Protein AF-A0A7Y8GA80-F1 (afdb_monomer)

Structure (mmCIF, N/CA/C/O backbone):
data_AF-A0A7Y8GA80-F1
#
_entry.id   AF-A0A7Y8GA80-F1
#
loop_
_atom_site.group_PDB
_atom_site.id
_atom_site.type_symbol
_atom_site.label_atom_id
_atom_site.label_alt_id
_atom_site.label_comp_id
_atom_site.label_asym_id
_atom_site.label_entity_id
_atom_site.label_seq_id
_atom_site.pdbx_PDB_ins_code
_atom_site.Cartn_x
_atom_site.Cartn_y
_atom_site.Cartn_z
_atom_site.occupancy
_atom_site.B_iso_or_equiv
_atom_site.auth_seq_id
_atom_site.auth_comp_id
_atom_site.auth_asym_id
_atom_site.auth_atom_id
_atom_site.pdbx_PDB_model_num
ATOM 1 N N . MET A 1 1 ? -27.328 2.589 21.529 1.00 44.88 1 MET A N 1
ATOM 2 C CA . MET A 1 1 ? -26.192 1.992 20.798 1.00 44.88 1 MET A CA 1
ATOM 3 C C . MET A 1 1 ? -25.676 3.041 19.822 1.00 44.88 1 MET A C 1
ATOM 5 O O . MET A 1 1 ? -25.981 2.975 18.642 1.00 44.88 1 MET A O 1
ATOM 9 N N . SER A 1 2 ? -25.034 4.096 20.326 1.00 49.91 2 SER A N 1
ATOM 10 C CA . SER A 1 2 ? -24.446 5.107 19.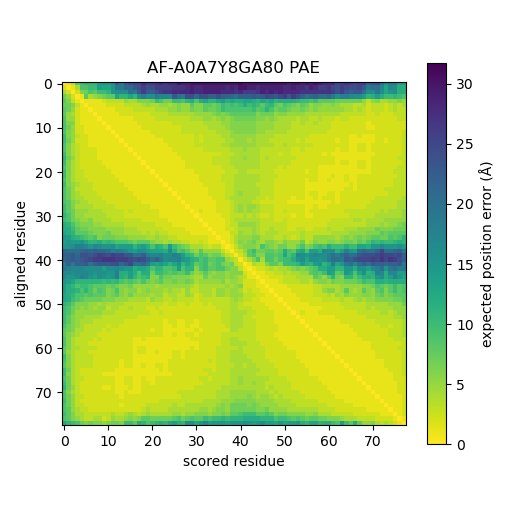446 1.00 49.91 2 SER A CA 1
ATOM 11 C C . SER A 1 2 ? -23.082 4.564 19.054 1.00 49.91 2 SER A C 1
ATOM 13 O O . SER A 1 2 ? -22.244 4.415 19.938 1.00 49.91 2 SER A O 1
ATOM 15 N N . ASP A 1 3 ? -22.862 4.219 17.783 1.00 65.00 3 ASP A N 1
ATOM 16 C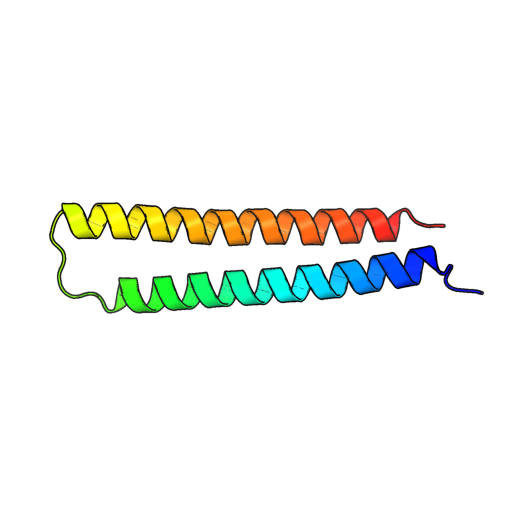 CA . ASP A 1 3 ? -21.488 4.120 17.287 1.00 65.00 3 ASP A CA 1
ATOM 17 C C . ASP A 1 3 ? -20.842 5.473 17.603 1.00 65.00 3 ASP A C 1
ATOM 19 O O . ASP A 1 3 ? -21.286 6.504 17.090 1.00 65.00 3 ASP A O 1
ATOM 23 N N . SER A 1 4 ? -19.900 5.488 18.551 1.00 78.62 4 SER A N 1
ATOM 24 C CA . SER A 1 4 ? -19.221 6.711 18.982 1.00 78.62 4 SER A CA 1
ATOM 25 C C . SER A 1 4 ? -18.673 7.430 17.748 1.00 78.62 4 SER A C 1
ATOM 27 O O . SER A 1 4 ? -18.194 6.775 16.817 1.00 78.62 4 SER A O 1
ATOM 29 N N . ALA A 1 5 ? -18.732 8.764 17.716 1.00 85.75 5 ALA A N 1
ATOM 30 C CA . ALA A 1 5 ? -18.179 9.554 16.612 1.00 85.75 5 ALA A CA 1
ATOM 31 C C . ALA A 1 5 ? -16.721 9.152 16.301 1.00 85.75 5 ALA A C 1
ATOM 33 O O . ALA A 1 5 ? -16.308 9.118 15.144 1.00 85.75 5 ALA A O 1
ATOM 34 N N . GLU A 1 6 ? -15.975 8.732 17.325 1.00 85.44 6 GLU A N 1
ATOM 35 C CA . GLU A 1 6 ? -14.621 8.182 17.218 1.00 85.44 6 GLU A CA 1
ATOM 36 C C . GLU A 1 6 ? -14.549 6.918 16.351 1.00 85.44 6 GLU A C 1
ATOM 38 O O . GLU A 1 6 ? -13.657 6.783 15.513 1.00 85.44 6 GLU A O 1
ATOM 43 N N . LYS A 1 7 ? -15.514 6.006 16.491 1.00 87.81 7 LYS A N 1
ATOM 44 C CA . LYS A 1 7 ? -15.584 4.775 15.698 1.00 87.81 7 LYS A CA 1
ATOM 45 C C . LYS A 1 7 ? -15.928 5.070 14.242 1.00 87.81 7 LYS A C 1
ATOM 47 O O . LYS A 1 7 ? -15.346 4.461 13.348 1.00 87.81 7 LYS A O 1
ATOM 52 N N . GLN A 1 8 ? -16.807 6.039 13.989 1.00 90.69 8 GLN A N 1
ATOM 53 C CA . GLN A 1 8 ? -17.128 6.477 12.626 1.00 90.69 8 GLN A CA 1
ATOM 54 C C . GLN A 1 8 ? -15.905 7.090 11.930 1.00 90.69 8 GLN A C 1
ATOM 56 O O . GLN A 1 8 ? -15.600 6.727 10.794 1.00 90.69 8 GLN A O 1
ATOM 61 N N . VAL A 1 9 ? -15.155 7.947 12.630 1.00 92.88 9 VAL A N 1
ATOM 62 C CA . VAL A 1 9 ? -13.894 8.519 12.129 1.00 92.88 9 VAL A CA 1
ATOM 63 C C . VAL A 1 9 ? -12.855 7.424 11.876 1.00 92.88 9 VAL A C 1
ATOM 65 O O . VAL A 1 9 ? -12.200 7.417 10.834 1.00 92.88 9 VAL A O 1
ATOM 68 N N . ALA A 1 10 ? -12.728 6.455 12.784 1.00 92.38 10 ALA A N 1
ATOM 69 C CA . ALA A 1 10 ? -11.785 5.355 12.625 1.00 92.38 10 ALA A CA 1
ATOM 70 C C . ALA A 1 10 ? -12.125 4.458 11.419 1.00 92.38 10 ALA A C 1
ATOM 72 O O . ALA A 1 10 ? -11.215 4.029 10.706 1.00 92.38 10 ALA A O 1
ATOM 73 N N . VAL A 1 11 ? -13.412 4.210 11.154 1.00 93.75 11 VAL A N 1
ATOM 74 C CA . VAL A 1 11 ? -13.878 3.468 9.971 1.00 93.75 11 VAL A CA 1
ATOM 75 C C . VAL A 1 11 ? -13.656 4.270 8.687 1.00 93.75 11 VAL A C 1
ATOM 77 O O . VAL A 1 11 ? -13.165 3.708 7.710 1.00 93.75 11 VAL A O 1
ATOM 80 N N . ALA A 1 12 ? -13.933 5.577 8.682 1.00 95.19 12 ALA A N 1
ATOM 81 C CA . ALA A 1 12 ? -13.614 6.443 7.545 1.00 95.19 12 ALA A CA 1
ATOM 82 C C . ALA A 1 12 ? -12.113 6.404 7.216 1.00 95.19 12 ALA A C 1
ATOM 84 O O . ALA A 1 12 ? -11.732 6.200 6.063 1.00 95.19 12 ALA A O 1
ATOM 85 N N . ARG A 1 13 ? -11.255 6.468 8.241 1.00 95.25 13 ARG A N 1
ATOM 86 C CA . ARG A 1 13 ? -9.806 6.331 8.065 1.00 95.25 13 ARG A CA 1
ATOM 87 C C . ARG A 1 13 ? -9.407 4.966 7.506 1.00 95.25 13 ARG A C 1
ATOM 89 O O . ARG A 1 13 ? -8.500 4.886 6.682 1.00 95.25 13 ARG A O 1
ATOM 96 N N . LEU A 1 14 ? -10.070 3.889 7.926 1.00 96.44 14 LEU A N 1
ATOM 97 C CA . LEU A 1 14 ? -9.830 2.559 7.364 1.00 96.44 14 LEU A CA 1
ATOM 98 C C . LEU A 1 14 ? -10.162 2.512 5.865 1.00 96.44 14 LEU A C 1
ATOM 100 O O . LEU A 1 14 ? -9.381 1.949 5.101 1.00 96.44 14 LEU A O 1
ATOM 104 N N . LEU A 1 15 ? -11.272 3.125 5.444 1.00 96.69 15 LEU A N 1
ATOM 105 C CA . LEU A 1 15 ? -11.661 3.194 4.031 1.00 96.69 15 LEU A CA 1
ATOM 106 C C . LEU A 1 15 ? -10.625 3.959 3.194 1.00 96.69 15 LEU A C 1
ATOM 108 O O . LEU A 1 15 ? -10.241 3.487 2.125 1.00 96.69 15 LEU A O 1
ATOM 112 N N . GLU A 1 16 ? -10.117 5.090 3.689 1.00 96.88 16 GLU A N 1
ATOM 113 C CA . GLU A 1 16 ? -9.027 5.829 3.033 1.00 96.88 16 GLU A CA 1
ATOM 114 C C . GLU A 1 16 ? -7.770 4.964 2.869 1.00 96.88 16 GLU A C 1
ATOM 116 O O . GLU A 1 16 ? -7.184 4.896 1.789 1.00 96.88 16 GLU A O 1
ATOM 121 N N . LEU A 1 17 ? -7.364 4.256 3.928 1.00 96.62 17 LEU A N 1
ATOM 122 C CA . LEU A 1 17 ? -6.189 3.383 3.894 1.00 96.62 17 LEU A CA 1
ATOM 123 C C . LEU A 1 17 ? -6.371 2.204 2.929 1.00 96.62 17 LEU A C 1
ATOM 125 O O . LEU A 1 17 ? -5.419 1.813 2.256 1.00 96.62 17 LEU A O 1
ATOM 129 N N . GLN A 1 18 ? -7.586 1.664 2.811 1.00 97.31 18 GLN A N 1
ATOM 130 C CA . GLN A 1 18 ? -7.906 0.631 1.825 1.00 97.31 18 GLN A CA 1
ATOM 131 C C . GLN A 1 18 ? -7.818 1.154 0.387 1.00 97.31 18 GLN A C 1
ATOM 133 O O . GLN A 1 18 ? -7.331 0.436 -0.484 1.00 97.31 18 GLN A O 1
ATOM 138 N N . GLN A 1 19 ? -8.233 2.398 0.129 1.00 97.69 19 GLN A N 1
ATOM 139 C CA . GLN A 1 19 ? -8.068 3.025 -1.188 1.00 97.69 19 GLN A CA 1
ATOM 140 C C . GLN A 1 19 ? -6.590 3.244 -1.529 1.00 97.69 19 GLN A C 1
ATOM 142 O O . GLN A 1 19 ? -6.174 2.951 -2.649 1.00 97.69 19 GLN A O 1
ATOM 147 N N . ILE A 1 20 ? -5.785 3.694 -0.559 1.00 95.81 20 ILE A N 1
ATOM 148 C CA . ILE A 1 20 ? -4.329 3.840 -0.715 1.00 95.81 20 ILE A CA 1
ATOM 149 C C . ILE A 1 20 ? -3.682 2.484 -1.017 1.00 95.81 20 ILE A C 1
ATOM 151 O O . ILE A 1 20 ? -2.860 2.387 -1.927 1.00 95.81 20 ILE A O 1
ATOM 155 N N . LEU A 1 21 ? -4.077 1.430 -0.298 1.00 97.62 21 LEU A N 1
ATOM 156 C CA . LEU A 1 21 ? -3.593 0.076 -0.556 1.00 97.62 21 LEU A CA 1
ATOM 157 C C . LEU A 1 21 ? -3.957 -0.392 -1.971 1.00 97.62 21 LEU A C 1
ATOM 159 O O . LEU A 1 21 ? -3.084 -0.862 -2.694 1.00 97.62 21 LEU A O 1
ATOM 163 N N . ALA A 1 22 ? -5.213 -0.218 -2.387 1.00 97.31 22 ALA A N 1
ATOM 164 C CA . ALA A 1 22 ? -5.660 -0.606 -3.722 1.00 97.31 22 ALA A CA 1
ATOM 165 C C . ALA A 1 22 ? -4.904 0.145 -4.834 1.00 97.31 22 ALA A C 1
ATOM 167 O O . ALA A 1 22 ? -4.559 -0.450 -5.855 1.00 97.31 22 ALA A O 1
ATOM 168 N N . ALA A 1 23 ? -4.611 1.434 -4.635 1.00 97.06 23 ALA A N 1
ATOM 169 C CA . ALA A 1 23 ? -3.801 2.219 -5.564 1.00 97.06 23 ALA A CA 1
ATOM 170 C C . ALA A 1 23 ? -2.358 1.692 -5.645 1.00 97.06 23 ALA A C 1
ATOM 172 O O . ALA A 1 23 ? -1.877 1.41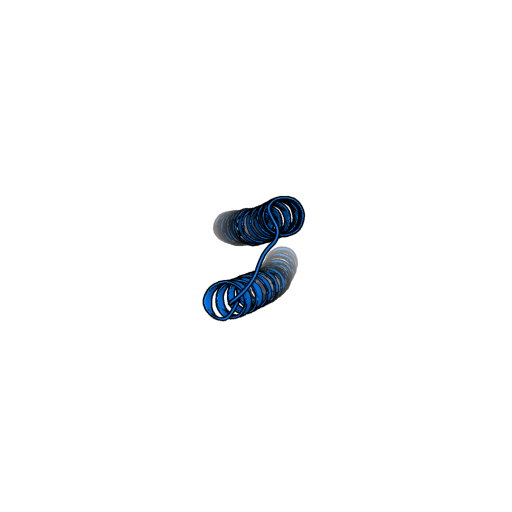3 -6.740 1.00 97.06 23 ALA A O 1
ATOM 173 N N . ALA A 1 24 ? -1.706 1.452 -4.502 1.00 96.31 24 ALA A N 1
ATOM 174 C CA . ALA A 1 24 ? -0.348 0.909 -4.465 1.00 96.31 24 ALA A CA 1
ATOM 175 C C . ALA A 1 24 ? -0.258 -0.491 -5.105 1.00 96.31 24 ALA A C 1
ATOM 177 O O . ALA A 1 24 ? 0.696 -0.798 -5.819 1.00 96.31 24 ALA A O 1
ATOM 178 N N . GLU A 1 25 ? -1.262 -1.348 -4.88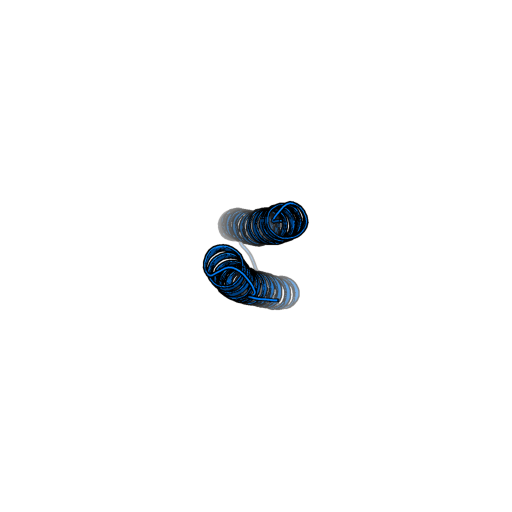4 1.00 97.31 25 GLU A N 1
ATOM 179 C CA . GLU A 1 25 ? -1.335 -2.674 -5.508 1.00 97.31 25 GLU A CA 1
ATOM 180 C C . GLU A 1 25 ? -1.521 -2.583 -7.024 1.00 97.31 25 GLU A C 1
ATOM 182 O O . GLU A 1 25 ? -0.901 -3.353 -7.760 1.00 97.31 25 GLU A O 1
ATOM 187 N N . LYS A 1 26 ? -2.320 -1.620 -7.497 1.00 97.44 26 LYS A N 1
ATOM 188 C CA . LYS A 1 26 ? -2.489 -1.344 -8.926 1.00 97.44 26 LYS A CA 1
ATOM 189 C C . LYS A 1 26 ? -1.188 -0.855 -9.564 1.00 97.44 26 LYS A C 1
ATOM 191 O O . LYS A 1 26 ? -0.841 -1.337 -10.640 1.00 97.44 26 LYS A O 1
ATOM 196 N N . ASP A 1 27 ? -0.463 0.046 -8.908 1.00 95.69 27 ASP A N 1
ATOM 197 C CA . ASP A 1 27 ? 0.813 0.561 -9.411 1.00 95.69 27 ASP A CA 1
ATOM 198 C C . ASP A 1 27 ? 1.870 -0.551 -9.478 1.00 95.69 27 ASP A C 1
ATOM 200 O O . ASP A 1 27 ? 2.534 -0.723 -10.502 1.00 95.69 27 ASP A O 1
ATOM 204 N N . LEU A 1 28 ? 1.964 -1.386 -8.434 1.00 96.12 28 LEU A N 1
ATOM 205 C CA . LEU A 1 28 ? 2.853 -2.549 -8.431 1.00 96.12 28 LEU A CA 1
ATOM 206 C C . LEU A 1 28 ? 2.475 -3.569 -9.516 1.00 96.12 28 LEU A C 1
ATOM 208 O O . LEU A 1 28 ? 3.362 -4.148 -10.142 1.00 96.12 28 LEU A O 1
ATOM 212 N N . ALA A 1 29 ? 1.182 -3.812 -9.741 1.00 95.31 29 ALA A N 1
ATOM 213 C CA . ALA A 1 29 ? 0.723 -4.690 -10.816 1.00 95.31 29 ALA A CA 1
ATOM 214 C C . ALA A 1 29 ? 1.098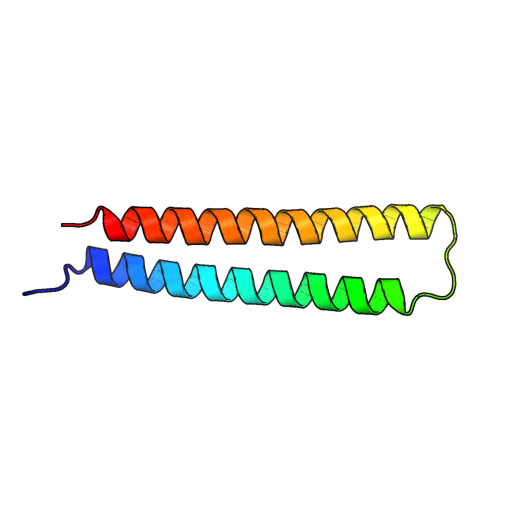 -4.127 -12.196 1.00 95.31 29 ALA A C 1
ATOM 216 O O . ALA A 1 29 ? 1.661 -4.850 -13.013 1.00 95.31 29 ALA A O 1
ATOM 217 N N . GLY A 1 30 ? 0.886 -2.826 -12.421 1.00 93.81 30 GLY A N 1
ATOM 218 C CA . GLY A 1 30 ? 1.279 -2.156 -13.661 1.00 93.81 30 GLY A CA 1
ATOM 219 C C . GLY A 1 30 ? 2.784 -2.227 -13.923 1.00 93.81 30 GLY A C 1
ATOM 220 O O . GLY A 1 30 ? 3.200 -2.498 -15.051 1.00 93.81 30 GLY A O 1
ATOM 221 N N . TRP A 1 31 ? 3.600 -2.059 -12.879 1.00 93.75 31 TRP A N 1
ATOM 222 C CA . TRP A 1 31 ? 5.048 -2.243 -12.967 1.00 93.75 31 TRP A CA 1
ATOM 223 C C . TRP A 1 31 ? 5.423 -3.689 -13.319 1.00 93.75 31 TRP A C 1
ATOM 225 O O . TRP A 1 31 ? 6.204 -3.889 -14.244 1.00 93.75 31 TRP A O 1
ATOM 235 N N . LYS A 1 32 ? 4.819 -4.699 -12.673 1.00 90.69 32 LYS A N 1
ATOM 236 C CA . LYS A 1 32 ? 5.065 -6.124 -12.985 1.00 90.69 32 LYS A CA 1
ATOM 237 C C . LYS A 1 32 ? 4.685 -6.485 -14.420 1.00 90.69 32 LYS A C 1
ATOM 239 O O . LYS A 1 32 ? 5.407 -7.224 -15.082 1.00 90.69 32 LYS A O 1
ATOM 244 N N . ASP A 1 33 ? 3.565 -5.960 -14.907 1.00 91.94 33 ASP A N 1
ATOM 245 C CA . ASP A 1 33 ? 3.111 -6.191 -16.279 1.00 91.94 33 ASP A CA 1
ATOM 246 C C . ASP A 1 33 ? 4.043 -5.541 -17.305 1.00 91.94 33 ASP A C 1
ATOM 248 O O . ASP A 1 33 ? 4.186 -6.037 -18.426 1.00 91.94 33 ASP A O 1
ATOM 252 N N . TYR A 1 34 ? 4.631 -4.393 -16.969 1.00 88.00 34 TYR A N 1
ATOM 253 C CA . TYR A 1 34 ? 5.651 -3.757 -17.795 1.00 88.00 34 TYR A CA 1
ATOM 254 C C . TYR A 1 34 ? 6.957 -4.557 -17.771 1.00 88.00 34 TYR A C 1
ATOM 256 O O . TYR A 1 34 ? 7.463 -4.878 -18.844 1.00 88.00 34 TYR A O 1
ATOM 264 N N . ASP A 1 35 ? 7.440 -4.938 -16.586 1.00 86.31 35 ASP A N 1
ATOM 265 C CA . ASP A 1 35 ? 8.647 -5.751 -16.388 1.00 86.31 35 ASP A CA 1
ATOM 266 C C . ASP A 1 35 ? 8.573 -7.058 -17.193 1.00 86.31 35 ASP A C 1
ATOM 268 O O . ASP A 1 35 ? 9.445 -7.353 -18.005 1.00 86.31 35 ASP A O 1
ATOM 272 N N . TYR A 1 36 ? 7.446 -7.774 -17.102 1.00 84.06 36 TYR A N 1
ATOM 273 C CA . TYR A 1 36 ? 7.210 -9.007 -17.858 1.00 84.06 36 TYR A CA 1
ATOM 274 C C . TYR A 1 36 ? 7.245 -8.817 -19.384 1.00 84.06 36 TYR A C 1
ATOM 276 O O . TYR A 1 36 ? 7.645 -9.715 -20.126 1.00 84.06 36 TYR A O 1
ATOM 284 N N . ARG A 1 37 ? 6.793 -7.659 -19.881 1.00 86.12 37 ARG A N 1
ATOM 285 C CA . ARG A 1 37 ? 6.748 -7.350 -21.322 1.00 86.12 37 ARG A CA 1
ATOM 286 C C . ARG A 1 37 ? 8.041 -6.730 -21.841 1.00 86.12 37 ARG A C 1
ATOM 288 O O . ARG A 1 37 ? 8.172 -6.548 -23.055 1.00 86.12 37 ARG A O 1
ATOM 295 N N . ARG A 1 38 ? 8.972 -6.390 -20.954 1.00 81.69 38 ARG A N 1
ATOM 296 C CA . ARG A 1 38 ? 10.208 -5.705 -21.295 1.00 81.69 38 ARG A CA 1
ATOM 297 C C . ARG A 1 38 ? 11.122 -6.663 -22.064 1.00 81.69 38 ARG A C 1
ATOM 299 O O . ARG A 1 38 ? 11.428 -7.758 -21.604 1.00 81.69 38 ARG A O 1
ATOM 306 N N . ARG A 1 39 ? 11.507 -6.280 -23.285 1.00 73.62 39 ARG A N 1
ATOM 307 C CA . ARG A 1 39 ? 12.347 -7.104 -24.179 1.00 73.62 39 ARG A CA 1
ATOM 308 C C . ARG A 1 39 ? 13.800 -6.641 -24.232 1.00 73.62 39 ARG A C 1
ATOM 310 O O . ARG A 1 39 ? 14.630 -7.341 -24.803 1.00 73.62 39 ARG A O 1
ATOM 317 N N . ASP A 1 40 ? 14.095 -5.483 -23.655 1.00 73.50 40 ASP A N 1
ATOM 318 C CA . ASP A 1 40 ? 15.392 -4.832 -23.710 1.00 73.50 40 ASP A CA 1
ATOM 319 C C . ASP A 1 40 ? 15.710 -4.027 -22.438 1.00 73.50 40 ASP A C 1
ATOM 321 O O . ASP A 1 40 ? 14.861 -3.415 -21.778 1.00 73.50 40 ASP A O 1
ATOM 325 N N . GLY A 1 41 ? 16.994 -4.025 -22.093 1.00 63.91 41 GLY A N 1
ATOM 326 C CA . GLY A 1 41 ? 17.524 -3.271 -20.973 1.00 63.91 41 GLY A CA 1
ATOM 327 C C . GLY A 1 41 ? 19.035 -3.163 -21.036 1.00 63.91 41 GLY A C 1
ATOM 328 O O . GLY A 1 41 ? 19.736 -4.131 -21.312 1.00 63.91 41 GLY A O 1
ATOM 329 N N . SER A 1 42 ? 19.542 -1.952 -20.822 1.00 74.38 42 SER A N 1
ATOM 330 C CA . SER A 1 42 ? 20.927 -1.779 -20.393 1.00 74.38 42 SER A CA 1
ATOM 331 C C . SER A 1 42 ? 21.010 -1.975 -18.878 1.00 74.38 42 SER A C 1
ATOM 333 O O . SER A 1 42 ? 20.079 -1.599 -18.169 1.00 74.38 42 SER A O 1
ATOM 335 N N . MET A 1 43 ? 22.157 -2.439 -18.368 1.00 72.12 43 MET A N 1
ATOM 336 C CA . MET A 1 43 ? 22.407 -2.626 -16.923 1.00 72.12 43 MET A CA 1
ATOM 337 C C . MET A 1 43 ? 21.955 -1.431 -16.060 1.00 72.12 43 MET A C 1
ATOM 339 O O . MET A 1 43 ? 21.418 -1.606 -14.972 1.00 72.12 43 MET A O 1
ATOM 343 N N . ARG A 1 44 ? 22.129 -0.195 -16.554 1.00 73.25 44 ARG A N 1
ATOM 344 C CA . ARG A 1 44 ? 21.706 1.023 -15.842 1.00 73.25 44 ARG A CA 1
ATOM 345 C C . ARG A 1 44 ? 20.184 1.204 -15.810 1.00 73.25 44 ARG A C 1
ATOM 347 O O . ARG A 1 44 ? 19.655 1.710 -14.827 1.00 73.25 44 ARG A O 1
ATOM 354 N N . GLN A 1 45 ? 19.484 0.839 -16.881 1.00 78.56 45 GLN A N 1
ATOM 355 C CA . GLN A 1 45 ? 18.020 0.859 -16.908 1.00 78.56 45 GLN A CA 1
ATOM 356 C C . GLN A 1 45 ? 17.442 -0.259 -16.045 1.00 78.56 45 GLN A C 1
ATOM 358 O O . GLN A 1 45 ? 16.418 -0.042 -15.412 1.00 78.56 45 GLN A O 1
ATOM 363 N N . ASP A 1 46 ? 18.114 -1.407 -15.981 1.00 84.44 46 ASP A N 1
ATOM 364 C CA . ASP A 1 46 ? 17.696 -2.527 -15.139 1.00 84.44 46 ASP A CA 1
ATOM 365 C C . ASP A 1 46 ? 17.810 -2.173 -13.659 1.00 84.44 46 ASP A C 1
ATOM 367 O O . ASP A 1 46 ? 16.852 -2.361 -12.920 1.00 84.44 46 ASP A O 1
ATOM 371 N N . GLN A 1 47 ? 18.901 -1.518 -13.254 1.00 84.31 47 GLN A N 1
ATOM 372 C CA . GLN A 1 47 ? 19.061 -1.058 -11.877 1.00 84.31 47 GLN A CA 1
ATOM 373 C C . GLN A 1 47 ? 18.000 -0.024 -11.464 1.00 84.31 47 GLN A C 1
ATOM 375 O O . GLN A 1 47 ? 17.364 -0.177 -10.426 1.00 84.31 47 GLN A O 1
ATOM 380 N N . MET A 1 48 ? 17.741 0.995 -12.295 1.00 83.62 48 MET A N 1
ATOM 381 C CA . MET A 1 48 ? 16.664 1.960 -12.010 1.00 83.62 48 MET A CA 1
ATOM 382 C C . MET A 1 48 ? 15.283 1.290 -11.989 1.00 83.62 48 MET A C 1
ATOM 384 O O . MET A 1 48 ? 14.390 1.710 -11.254 1.00 83.62 48 MET A O 1
ATOM 388 N N . HIS A 1 49 ? 15.092 0.251 -12.802 1.00 87.25 49 HIS A N 1
ATOM 389 C CA . HIS A 1 49 ? 13.844 -0.493 -12.840 1.00 87.25 49 HIS A CA 1
ATOM 390 C C . HIS A 1 49 ? 13.628 -1.328 -11.575 1.00 87.25 49 HIS A C 1
ATOM 392 O O . HIS A 1 49 ? 12.521 -1.335 -11.033 1.00 87.25 49 HIS A O 1
ATOM 398 N N . GLU A 1 50 ? 14.679 -1.986 -11.085 1.00 89.00 50 GLU A N 1
ATOM 399 C CA . GLU A 1 50 ? 14.674 -2.719 -9.820 1.00 89.00 50 GLU A CA 1
ATOM 400 C C . GLU A 1 50 ? 14.420 -1.793 -8.627 1.00 89.00 50 GLU A C 1
ATOM 402 O O . GLU A 1 50 ? 13.603 -2.128 -7.771 1.00 89.00 50 GLU A O 1
ATOM 407 N N . GLU A 1 51 ? 15.048 -0.613 -8.593 1.00 92.88 51 GLU A N 1
ATOM 408 C CA . GLU A 1 51 ? 14.812 0.397 -7.554 1.00 92.88 51 GLU A CA 1
ATOM 409 C C . GLU A 1 51 ? 13.342 0.840 -7.515 1.00 92.88 51 GLU A C 1
ATOM 411 O O . GLU A 1 51 ? 12.734 0.877 -6.441 1.00 92.88 51 GLU A O 1
ATOM 416 N N . GLU A 1 52 ? 12.731 1.106 -8.675 1.00 91.94 52 GLU A N 1
ATOM 417 C CA . GLU A 1 52 ? 11.303 1.441 -8.742 1.00 91.94 52 GLU A CA 1
ATOM 418 C C . GLU A 1 52 ? 10.425 0.256 -8.313 1.00 91.94 52 GLU A C 1
ATOM 420 O O . GLU A 1 52 ? 9.464 0.425 -7.560 1.00 91.94 52 GLU A O 1
ATOM 425 N N . GLY A 1 53 ? 10.784 -0.963 -8.718 1.00 93.94 53 GLY A N 1
ATOM 426 C CA . GLY A 1 53 ? 10.096 -2.177 -8.288 1.00 93.94 53 GLY A CA 1
ATOM 427 C C . GLY A 1 53 ? 10.147 -2.382 -6.778 1.00 93.94 53 GLY A C 1
ATOM 428 O O . GLY A 1 53 ? 9.145 -2.769 -6.172 1.00 93.94 53 GLY A O 1
ATOM 429 N N . GLN A 1 54 ? 11.295 -2.110 -6.160 1.00 96.06 54 GLN A N 1
ATOM 430 C CA . GLN A 1 54 ? 11.466 -2.174 -4.714 1.00 96.06 54 GLN A CA 1
ATOM 431 C C . GLN A 1 54 ? 10.621 -1.100 -4.022 1.00 96.06 54 GLN A C 1
ATOM 433 O O . GLN A 1 54 ? 9.852 -1.425 -3.117 1.00 96.06 54 GLN A O 1
ATOM 438 N N . ARG A 1 55 ? 10.650 0.142 -4.519 1.00 96.62 55 ARG A N 1
ATOM 439 C CA . ARG A 1 55 ? 9.834 1.250 -4.000 1.00 96.62 55 ARG A CA 1
ATOM 440 C C . ARG A 1 55 ? 8.340 0.920 -3.997 1.00 96.62 55 ARG A C 1
ATOM 442 O O . ARG A 1 55 ? 7.652 1.182 -3.011 1.00 96.62 55 ARG A O 1
ATOM 449 N N . LEU A 1 56 ? 7.833 0.317 -5.072 1.00 95.94 56 LEU A N 1
ATOM 450 C CA . LEU A 1 56 ? 6.426 -0.079 -5.183 1.00 95.94 56 LEU A CA 1
ATOM 451 C C . LEU A 1 56 ? 6.066 -1.238 -4.242 1.00 95.94 56 LEU A C 1
ATOM 453 O O . LEU A 1 56 ? 4.988 -1.238 -3.644 1.00 95.94 56 LEU A O 1
ATOM 457 N N . ARG A 1 57 ? 6.965 -2.215 -4.061 1.00 97.00 57 ARG A N 1
ATOM 458 C CA . ARG A 1 57 ? 6.772 -3.298 -3.078 1.00 97.00 57 ARG A CA 1
ATOM 459 C C . ARG A 1 57 ? 6.725 -2.753 -1.655 1.00 97.00 57 ARG A C 1
ATOM 461 O O . ARG A 1 57 ? 5.840 -3.153 -0.897 1.00 97.00 57 ARG A O 1
ATOM 468 N N . ASP A 1 58 ? 7.615 -1.825 -1.321 1.00 97.62 58 ASP A N 1
ATOM 469 C CA . ASP A 1 58 ? 7.650 -1.179 -0.009 1.00 97.62 58 ASP A CA 1
ATOM 470 C C . ASP A 1 58 ? 6.392 -0.336 0.228 1.00 97.62 58 ASP A C 1
ATOM 472 O O . ASP A 1 58 ? 5.788 -0.417 1.299 1.00 97.62 58 ASP A O 1
ATOM 476 N N . ALA A 1 59 ? 5.917 0.395 -0.786 1.00 96.69 59 ALA A N 1
ATOM 477 C CA . ALA A 1 59 ? 4.661 1.140 -0.708 1.00 96.69 59 ALA A CA 1
ATOM 478 C C . ALA A 1 59 ? 3.464 0.224 -0.393 1.00 96.69 59 ALA A C 1
ATOM 480 O O . ALA A 1 59 ? 2.688 0.513 0.522 1.00 96.69 59 ALA A O 1
ATOM 481 N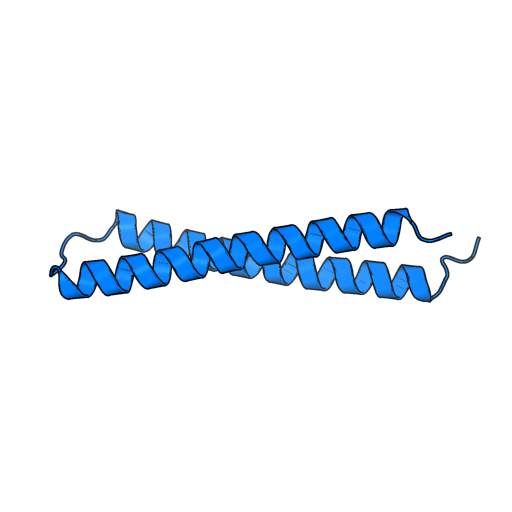 N . VAL A 1 60 ? 3.342 -0.916 -1.087 1.00 97.69 60 VAL A N 1
ATOM 482 C CA . VAL A 1 60 ? 2.304 -1.922 -0.800 1.00 97.69 60 VAL A CA 1
ATOM 483 C C . VAL A 1 60 ? 2.466 -2.492 0.608 1.00 97.69 60 VAL A C 1
ATOM 485 O O . VAL A 1 60 ? 1.481 -2.615 1.338 1.00 97.69 60 VAL A O 1
ATOM 488 N N . TYR A 1 61 ? 3.692 -2.825 1.016 1.00 98.00 61 TYR A N 1
ATOM 489 C CA . TYR A 1 61 ? 3.967 -3.350 2.351 1.00 98.00 61 TYR A CA 1
ATOM 490 C C . TYR A 1 61 ? 3.515 -2.375 3.447 1.00 98.00 61 TYR A C 1
ATOM 492 O O . TYR A 1 61 ? 2.747 -2.757 4.334 1.00 98.00 61 TYR A O 1
ATOM 500 N N . HIS A 1 62 ? 3.916 -1.106 3.363 1.00 97.38 62 HIS A N 1
ATOM 501 C CA . HIS A 1 62 ? 3.539 -0.086 4.339 1.00 97.38 62 HIS A CA 1
ATOM 502 C C . HIS A 1 62 ? 2.033 0.199 4.342 1.00 97.38 62 HIS A C 1
ATOM 504 O O . HIS A 1 62 ? 1.445 0.328 5.417 1.00 97.38 62 HIS A O 1
ATOM 510 N N . ALA A 1 63 ? 1.386 0.229 3.173 1.00 96.25 63 ALA A N 1
ATOM 511 C CA . ALA A 1 63 ? -0.061 0.406 3.084 1.00 96.25 63 ALA A CA 1
ATOM 512 C C . ALA A 1 63 ? -0.823 -0.757 3.748 1.00 96.25 63 ALA A C 1
ATOM 514 O O . ALA A 1 63 ? -1.769 -0.522 4.502 1.00 96.25 63 ALA A O 1
ATOM 515 N N . ARG A 1 64 ? -0.373 -2.007 3.554 1.00 97.44 64 ARG A N 1
ATOM 516 C CA . ARG A 1 64 ? -0.946 -3.182 4.238 1.00 97.44 64 ARG A CA 1
ATOM 517 C C . ARG A 1 64 ? -0.788 -3.089 5.750 1.00 97.44 64 ARG A C 1
ATOM 519 O O . ARG A 1 64 ? -1.761 -3.296 6.469 1.00 97.44 64 ARG A O 1
ATOM 526 N N . GLN A 1 65 ? 0.406 -2.737 6.227 1.00 98.06 65 GLN A N 1
ATOM 527 C CA . GLN A 1 65 ? 0.657 -2.552 7.659 1.00 98.06 65 GLN A CA 1
ATOM 528 C C . GLN A 1 65 ? -0.251 -1.469 8.256 1.00 98.06 65 GLN A C 1
ATOM 530 O O . GLN A 1 65 ? -0.828 -1.676 9.320 1.00 98.06 65 GLN A O 1
ATOM 535 N N . ALA A 1 66 ? -0.445 -0.348 7.556 1.00 96.44 66 ALA A N 1
ATOM 536 C CA . ALA A 1 66 ? -1.328 0.724 8.008 1.00 96.44 66 ALA A CA 1
ATOM 537 C C . ALA A 1 66 ? -2.802 0.283 8.082 1.00 96.44 66 ALA A C 1
ATOM 539 O O . ALA A 1 66 ? -3.481 0.584 9.065 1.00 96.44 66 ALA A O 1
ATOM 540 N N . VAL A 1 67 ? -3.291 -0.463 7.084 1.00 97.56 67 VAL A N 1
ATOM 541 C CA . VAL A 1 67 ? -4.650 -1.034 7.091 1.00 97.56 67 VAL A CA 1
ATOM 542 C C . VAL A 1 67 ? -4.840 -1.981 8.276 1.00 97.56 67 VAL A C 1
ATOM 544 O O . VAL A 1 67 ? -5.826 -1.861 9.003 1.00 97.56 67 VAL A O 1
ATOM 547 N N . GLU A 1 68 ? -3.903 -2.901 8.503 1.00 97.56 68 GLU A N 1
ATOM 548 C CA . GLU A 1 68 ? -3.994 -3.854 9.614 1.00 97.56 68 GLU A CA 1
ATOM 549 C C . GLU A 1 68 ? -3.905 -3.161 10.978 1.00 97.56 68 GLU A C 1
ATOM 551 O O . GLU A 1 68 ? -4.709 -3.447 11.868 1.00 97.56 68 GLU A O 1
ATOM 556 N N . ALA A 1 69 ? -3.012 -2.181 11.132 1.00 96.69 69 ALA A N 1
ATOM 557 C CA . ALA A 1 69 ? -2.929 -1.370 12.343 1.00 96.69 69 ALA A CA 1
ATOM 558 C C . ALA A 1 69 ? -4.248 -0.628 12.622 1.00 96.69 69 ALA A C 1
ATOM 560 O O . ALA A 1 69 ? -4.723 -0.619 13.759 1.00 96.69 69 ALA A O 1
ATOM 561 N N . GLN A 1 70 ? -4.889 -0.068 11.590 1.00 96.44 70 GLN A N 1
ATOM 562 C CA . GLN A 1 70 ? -6.170 0.622 11.738 1.00 96.44 70 GLN A CA 1
ATOM 563 C C . GLN A 1 70 ? -7.312 -0.337 12.100 1.00 96.44 70 GLN A C 1
ATOM 565 O O . GLN A 1 70 ? -8.134 -0.012 12.957 1.00 96.44 70 GLN A O 1
ATOM 570 N N . LYS A 1 71 ? -7.358 -1.540 11.511 1.00 95.62 71 LYS A N 1
ATOM 571 C CA . LYS A 1 71 ? -8.328 -2.579 11.905 1.00 95.62 71 LYS A CA 1
ATOM 572 C C . LYS A 1 71 ? -8.175 -2.955 13.377 1.00 95.62 71 LYS A C 1
ATOM 574 O O . LYS A 1 71 ? -9.169 -3.046 14.094 1.00 95.62 71 LYS A O 1
ATOM 579 N N . GLN A 1 72 ? -6.936 -3.132 13.837 1.00 95.56 72 GLN A N 1
ATOM 580 C CA . GLN A 1 72 ? -6.651 -3.415 15.243 1.00 95.56 72 GLN A CA 1
ATOM 581 C C . GLN A 1 72 ? -7.040 -2.251 16.159 1.00 95.56 72 GLN A C 1
ATOM 583 O O . GLN A 1 72 ? -7.525 -2.494 17.261 1.00 95.56 72 GLN A O 1
ATOM 588 N N . ALA A 1 73 ? -6.844 -1.003 15.726 1.00 92.44 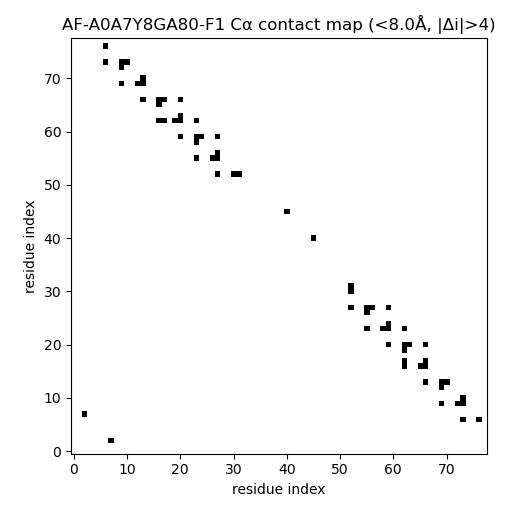73 ALA A N 1
ATOM 589 C CA . ALA A 1 73 ? -7.269 0.173 16.480 1.00 92.44 73 ALA A CA 1
ATOM 590 C C . ALA A 1 73 ? -8.796 0.208 16.642 1.00 92.44 73 ALA A C 1
ATOM 592 O O . ALA A 1 73 ? -9.277 0.361 17.760 1.00 92.44 73 ALA A O 1
ATOM 593 N N . ILE A 1 74 ? -9.552 -0.031 15.563 1.00 92.81 74 ILE A N 1
ATOM 594 C CA . ILE A 1 74 ? -11.022 -0.106 15.605 1.00 92.81 74 ILE A CA 1
ATOM 595 C C . ILE A 1 74 ? -11.496 -1.229 16.532 1.00 92.81 74 ILE A C 1
ATOM 597 O O . ILE A 1 74 ? -12.415 -1.019 17.315 1.00 92.81 74 ILE A O 1
ATOM 601 N N . ALA A 1 75 ? -10.865 -2.405 16.476 1.00 92.12 75 ALA A N 1
ATOM 602 C CA . ALA A 1 75 ? -11.234 -3.548 17.314 1.00 92.12 75 ALA A CA 1
ATOM 603 C C . ALA A 1 75 ? -11.039 -3.300 18.823 1.00 92.12 75 ALA A C 1
ATOM 605 O O . ALA A 1 75 ? -11.616 -4.017 19.636 1.00 92.12 75 ALA A O 1
ATOM 606 N N . LYS A 1 76 ? -10.220 -2.308 19.194 1.00 91.00 76 LYS A N 1
ATOM 607 C CA . LYS A 1 76 ? -9.965 -1.904 20.584 1.00 91.00 76 LYS A CA 1
ATOM 608 C C . LYS A 1 76 ? -10.873 -0.765 21.060 1.00 91.00 76 LYS A C 1
ATOM 610 O O . LYS A 1 76 ? -10.791 -0.407 22.232 1.00 91.00 76 LYS A O 1
ATOM 615 N N . LEU A 1 77 ? -11.682 -0.171 20.177 1.00 87.50 77 LEU A N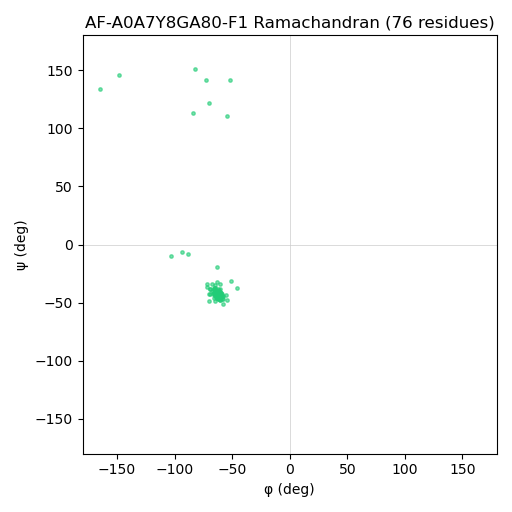 1
ATOM 616 C CA . LEU A 1 77 ? -12.613 0.889 20.561 1.00 87.50 77 LEU A CA 1
ATOM 617 C C . LEU A 1 77 ? -13.797 0.307 21.358 1.00 87.50 77 LEU A C 1
ATOM 619 O O . LEU A 1 77 ? -14.256 -0.789 21.023 1.00 87.50 77 LEU A O 1
ATOM 623 N N . PRO A 1 78 ? -14.267 1.021 22.398 1.00 76.81 78 PRO A N 1
ATOM 624 C CA . PRO A 1 78 ? -15.376 0.590 23.248 1.00 76.81 78 PRO A CA 1
ATOM 625 C C . PRO A 1 78 ? -16.742 0.616 22.545 1.00 76.81 78 PRO A C 1
ATOM 627 O O . PRO A 1 78 ? -16.915 1.362 21.550 1.00 76.81 78 PRO A O 1
#

pLDDT: mean 89.64, std 10.66, range [44.88, 98.06]

Radius of gyration: 17.88 Å; Cα contacts (8 Å, |Δi|>4): 34; chains: 1; bounding box: 49×19×47 Å

Solvent-accessible surface area (backbone atoms only — not comparable to full-atom values): 4329 Å² total; per-residue (Å²): 136,74,80,47,71,66,54,55,51,49,50,53,52,38,53,56,34,49,51,53,28,53,50,31,49,49,53,39,49,53,49,50,58,47,60,72,68,56,88,77,75,53,76,70,56,46,51,56,48,51,53,52,53,50,52,32,52,52,48,31,51,53,30,50,52,51,36,52,52,44,54,55,53,55,73,68,56,133

Foldseek 3Di:
DDCPPVLVVLVVVLVVLVVQLVVLVVVLVVLVVCVVVDPDDDPVRVVVSVVVNVVSVVSNVVSVVSNVVSVVVSVPDD

Mean predicted aligned error: 5.14 Å

Secondary structure (DSSP, 8-state):
----HHHHHHHHHHHHHHHHHHHHHHHHHHHHHHHHH----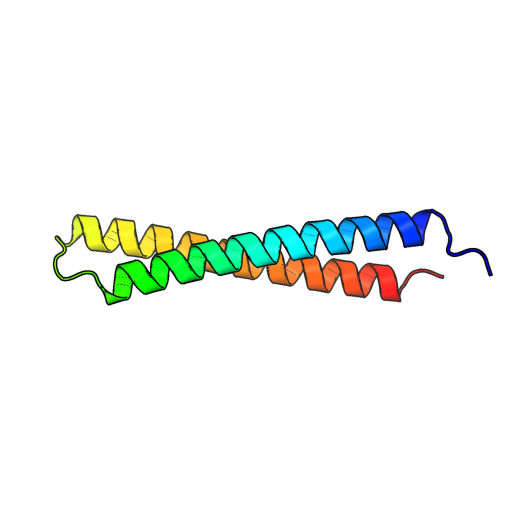-HHHHHHHHHHHHHHHHHHHHHHHHHHHHHHHHHT--

Organism: NCBI:txid191391

Nearest PDB structures (foldseek):
  7lbm-assembly1_n  TM=8.325E-01  e=1.953E+00  Homo sapiens
  3m3w-assembly1_A  TM=9.054E-01  e=4.084E+00  Mus musculus
  4abm-assembly1_A  TM=7.954E-01  e=4.084E+00  Homo sapiens
  7nsu-assembly1_D  TM=4.437E-01  e=2.076E+00  Escherichia coli
  5da9-assembly1_A  TM=5.228E-01  e=6.680E+00  Thermochaetoides thermophila DSM 1495

Sequence (78 aa):
MSDSAEKQVAVARLLELQQILAAAEKDLAGWKDYDYRRRDGSMRQDQMHEEEGQRLRDAVYHARQAVEAQKQAIAKLP